Protein AF-A0A7X9NZW2-F1 (afdb_monomer)

Secondary structure (DSSP, 8-state):
-PPPHHHHHHHHHHHHHHHHHHTT--EEEEHHHHHHHHHHHS--TTTSSB-GGGEEEESSTT----EEEE-TTGGGSPPEEEB-GGGEEEE---

Structure (mmCIF, N/CA/C/O backbone):
data_AF-A0A7X9NZW2-F1
#
_entry.id   AF-A0A7X9NZW2-F1
#
loop_
_atom_site.group_PDB
_atom_site.id
_atom_site.type_symbol
_atom_site.label_atom_id
_atom_site.label_alt_id
_atom_site.label_comp_id
_atom_site.label_asym_id
_atom_site.label_entity_id
_atom_site.label_seq_id
_atom_site.pdbx_PDB_ins_code
_atom_site.Cartn_x
_atom_site.Cartn_y
_atom_site.Cartn_z
_atom_site.occupancy
_atom_site.B_iso_or_equiv
_atom_site.auth_seq_id
_atom_site.auth_comp_id
_atom_site.auth_asym_id
_atom_site.auth_atom_id
_atom_site.pdbx_PDB_model_num
ATOM 1 N N . MET A 1 1 ? -23.467 10.484 8.467 1.00 74.06 1 MET A N 1
ATOM 2 C CA . MET A 1 1 ? -22.731 9.706 9.491 1.00 74.06 1 MET A CA 1
ATOM 3 C C . MET A 1 1 ? -21.528 10.518 9.956 1.00 74.06 1 MET A C 1
ATOM 5 O O . MET A 1 1 ? -20.970 11.233 9.133 1.00 74.06 1 MET A O 1
ATOM 9 N N . ARG A 1 2 ? -21.152 10.467 11.241 1.00 90.31 2 ARG A N 1
ATOM 10 C CA . ARG A 1 2 ? -19.900 11.074 11.733 1.00 90.31 2 ARG A CA 1
ATOM 11 C C . ARG A 1 2 ? -18.860 9.970 11.891 1.00 90.31 2 ARG A C 1
ATOM 13 O O . ARG A 1 2 ? -19.171 8.961 12.507 1.00 90.31 2 ARG A O 1
ATOM 20 N N . LEU A 1 3 ? -17.670 10.187 11.342 1.00 94.00 3 LEU A N 1
ATOM 21 C CA . LEU A 1 3 ? -16.568 9.232 11.435 1.00 94.00 3 LEU A CA 1
ATOM 22 C C . LEU A 1 3 ? -15.976 9.201 12.848 1.00 94.00 3 LEU A C 1
ATOM 24 O O . LEU A 1 3 ? -15.841 10.256 13.487 1.00 94.00 3 LEU A O 1
ATOM 28 N N . THR A 1 4 ? -15.579 8.016 13.303 1.00 96.44 4 THR A N 1
ATOM 29 C CA . THR A 1 4 ? -14.800 7.823 14.530 1.00 96.44 4 THR A CA 1
ATOM 30 C C . THR A 1 4 ?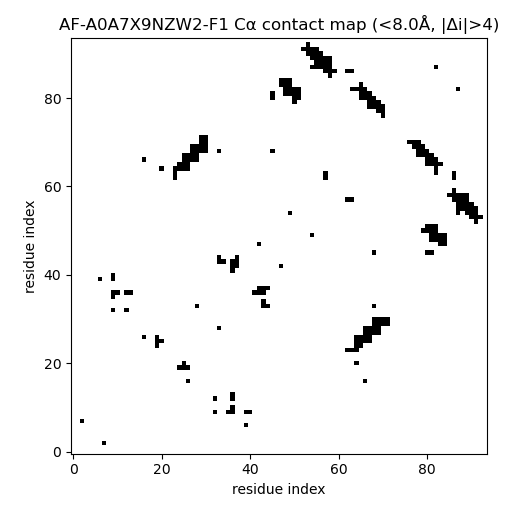 -13.395 8.415 14.381 1.00 96.44 4 THR A C 1
ATOM 32 O O . THR A 1 4 ? -12.953 8.784 13.289 1.00 96.44 4 THR A O 1
ATOM 35 N N . LYS A 1 5 ? -12.663 8.546 15.495 1.00 95.88 5 LYS A N 1
ATOM 36 C CA . LYS A 1 5 ? -11.267 9.008 15.454 1.00 95.88 5 LYS A CA 1
ATOM 37 C C . LYS A 1 5 ? -10.388 8.051 14.641 1.00 95.88 5 LYS A C 1
ATOM 39 O O . LYS A 1 5 ? -9.573 8.515 13.855 1.00 95.88 5 LYS A O 1
ATOM 44 N N . GLU A 1 6 ? -10.591 6.747 14.810 1.00 95.31 6 GLU A N 1
ATOM 45 C CA . GLU A 1 6 ? -9.861 5.705 14.085 1.00 95.31 6 GLU A CA 1
ATOM 46 C C . GLU A 1 6 ? -10.117 5.785 12.578 1.00 95.31 6 GLU A C 1
ATOM 48 O O . GLU A 1 6 ? -9.169 5.863 11.802 1.00 95.31 6 GLU A O 1
ATOM 53 N N . GLU A 1 7 ? -11.384 5.872 12.164 1.00 96.94 7 GLU A N 1
ATOM 54 C CA . GLU A 1 7 ? -11.757 5.997 10.751 1.00 96.94 7 GLU A CA 1
ATOM 55 C C . GLU A 1 7 ? -11.137 7.238 10.099 1.00 96.94 7 GLU A C 1
ATOM 57 O O . GLU A 1 7 ? -10.644 7.167 8.974 1.00 96.94 7 GLU A O 1
ATOM 62 N N . LYS A 1 8 ? -11.111 8.375 10.808 1.00 97.31 8 LYS A N 1
ATOM 63 C CA . LYS A 1 8 ? -10.458 9.598 10.315 1.00 97.31 8 LYS A CA 1
ATOM 64 C C . LYS A 1 8 ? -8.960 9.397 10.116 1.00 97.31 8 LYS A C 1
ATOM 66 O O . LYS A 1 8 ? -8.455 9.726 9.049 1.00 97.31 8 LYS A O 1
ATOM 71 N N . THR A 1 9 ? -8.270 8.828 11.104 1.00 96.75 9 THR A N 1
ATOM 72 C CA . THR A 1 9 ? -6.831 8.554 11.007 1.00 96.75 9 THR A CA 1
ATOM 73 C C . THR A 1 9 ? -6.521 7.591 9.863 1.00 96.75 9 THR A C 1
ATOM 75 O O . THR A 1 9 ? -5.598 7.836 9.094 1.00 96.75 9 THR A O 1
ATOM 78 N N . VAL A 1 10 ? -7.323 6.539 9.684 1.00 97.19 10 VAL A N 1
ATOM 79 C CA . VAL A 1 10 ? -7.149 5.595 8.573 1.00 97.19 10 VAL A CA 1
ATOM 80 C C . VAL A 1 10 ? -7.345 6.275 7.212 1.00 97.19 10 VAL A C 1
ATOM 82 O O . VAL A 1 10 ? -6.582 6.017 6.278 1.00 97.19 10 VAL A O 1
ATOM 85 N N . LEU A 1 11 ? -8.330 7.169 7.083 1.00 97.12 11 LEU A N 1
ATOM 86 C CA . LEU A 1 11 ? -8.536 7.937 5.852 1.00 97.12 11 LEU A CA 1
ATOM 87 C C . LEU A 1 11 ? -7.390 8.916 5.577 1.00 97.12 11 LEU A C 1
ATOM 89 O O . LEU A 1 11 ? -6.996 9.073 4.424 1.00 97.12 11 LEU A O 1
ATOM 93 N N . GLU A 1 12 ? -6.836 9.554 6.608 1.00 97.19 12 GLU A N 1
ATOM 94 C CA . GLU A 1 12 ? -5.652 10.415 6.486 1.00 97.19 12 GLU A CA 1
ATOM 95 C C . GLU A 1 12 ? -4.415 9.615 6.052 1.00 97.19 12 GLU A C 1
ATOM 97 O O . GLU A 1 12 ? -3.688 10.042 5.150 1.00 97.19 12 GLU A O 1
ATOM 102 N N . ASP A 1 13 ? -4.216 8.422 6.617 1.00 96.56 13 ASP A N 1
ATOM 103 C CA . ASP A 1 13 ? -3.130 7.518 6.235 1.00 96.56 13 ASP A CA 1
ATOM 104 C C . ASP A 1 13 ? -3.259 7.059 4.777 1.00 96.56 13 ASP A C 1
ATOM 106 O O . ASP A 1 13 ? -2.278 7.102 4.026 1.00 96.56 13 ASP A O 1
ATOM 110 N N . LEU A 1 14 ? -4.466 6.674 4.346 1.00 96.19 14 LEU A N 1
ATOM 111 C CA . LEU A 1 14 ? -4.725 6.307 2.954 1.00 96.19 14 LEU A CA 1
ATOM 112 C C . LEU A 1 14 ? -4.547 7.505 2.014 1.00 96.19 14 LEU A C 1
ATOM 114 O O . LEU A 1 14 ? -3.943 7.365 0.950 1.00 96.19 14 LEU A O 1
ATOM 118 N N . LYS A 1 15 ? -5.024 8.691 2.407 1.00 97.00 15 LYS A N 1
ATOM 119 C CA . LYS A 1 15 ? -4.836 9.922 1.634 1.00 97.00 15 LYS A CA 1
ATOM 120 C C . LYS A 1 15 ? -3.352 10.191 1.402 1.00 97.00 15 LYS A C 1
ATOM 122 O O . LYS A 1 15 ? -2.961 10.439 0.268 1.00 97.00 15 LYS A O 1
ATOM 127 N N . ARG A 1 16 ? -2.513 10.051 2.432 1.00 96.44 16 ARG A N 1
ATOM 128 C CA . ARG A 1 16 ? -1.058 10.208 2.304 1.00 96.44 16 ARG A CA 1
ATOM 129 C C . ARG A 1 16 ? -0.467 9.238 1.275 1.00 96.44 16 ARG A C 1
ATOM 131 O O . ARG A 1 16 ? 0.360 9.649 0.468 1.00 96.44 16 ARG A O 1
ATOM 138 N N . VAL A 1 17 ? -0.908 7.974 1.266 1.00 94.44 17 VAL A N 1
ATOM 139 C CA . VAL A 1 17 ? -0.496 6.982 0.250 1.00 94.44 17 VAL A CA 1
ATOM 140 C C . VAL A 1 17 ? -0.882 7.443 -1.152 1.00 94.44 17 VAL A C 1
ATOM 142 O O . VAL A 1 17 ? -0.037 7.429 -2.046 1.00 94.44 17 VAL A O 1
ATOM 145 N N . ILE A 1 18 ? -2.128 7.876 -1.342 1.00 94.12 18 ILE A N 1
ATOM 146 C CA . ILE A 1 18 ? -2.632 8.349 -2.636 1.00 94.12 18 ILE A CA 1
ATOM 147 C C . ILE A 1 18 ? -1.853 9.582 -3.105 1.00 94.12 18 ILE A C 1
ATOM 149 O O . ILE A 1 18 ? -1.379 9.605 -4.240 1.00 94.12 18 IL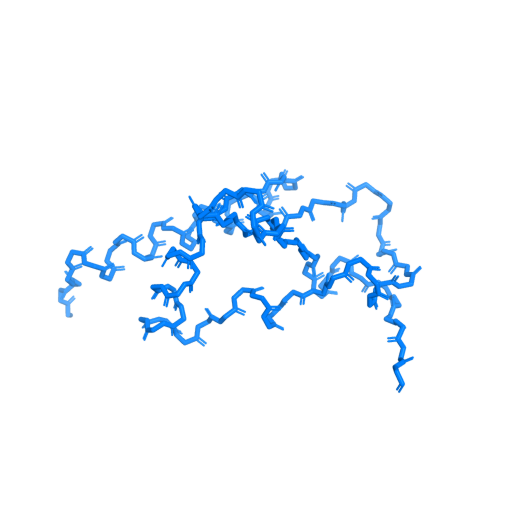E A O 1
ATOM 153 N N . ASP A 1 19 ? -1.655 10.565 -2.228 1.00 96.25 19 ASP A N 1
ATOM 154 C CA . ASP A 1 19 ? -0.925 11.794 -2.533 1.00 96.25 19 ASP A CA 1
ATOM 155 C C . ASP A 1 19 ? 0.526 11.484 -2.936 1.00 96.25 19 ASP A C 1
ATOM 157 O O . ASP A 1 19 ? 1.027 12.021 -3.926 1.00 96.25 19 ASP A O 1
ATOM 161 N N . SER A 1 20 ? 1.203 10.565 -2.240 1.00 93.31 20 SER A N 1
ATOM 162 C CA . SER A 1 20 ? 2.535 10.101 -2.644 1.00 93.31 20 SER A CA 1
ATOM 163 C C . SER A 1 20 ? 2.530 9.443 -4.024 1.00 93.31 20 SER A C 1
ATOM 165 O O . SER A 1 20 ? 3.418 9.725 -4.826 1.00 93.31 20 SER A O 1
ATOM 167 N N . CYS A 1 21 ? 1.516 8.633 -4.343 1.00 88.81 21 CYS A N 1
ATOM 168 C CA . CYS A 1 21 ? 1.395 7.991 -5.655 1.00 88.81 21 CYS A CA 1
ATOM 169 C C . CYS A 1 21 ? 1.173 9.000 -6.785 1.00 88.81 21 CYS A C 1
ATOM 171 O O . CYS A 1 21 ? 1.802 8.887 -7.835 1.00 88.81 21 CYS A O 1
ATOM 173 N N . ILE A 1 22 ? 0.300 9.989 -6.574 1.00 91.06 22 ILE A N 1
ATOM 174 C CA . ILE A 1 22 ? 0.015 11.053 -7.550 1.00 91.06 22 ILE A CA 1
ATOM 175 C C . ILE A 1 22 ? 1.285 11.853 -7.853 1.00 91.06 22 ILE A C 1
ATOM 177 O O . ILE A 1 22 ? 1.551 12.179 -9.008 1.00 91.06 22 ILE A O 1
ATOM 181 N N . ASN A 1 23 ? 2.091 12.120 -6.825 1.00 91.50 23 ASN A N 1
ATOM 182 C CA . ASN A 1 23 ? 3.332 12.877 -6.952 1.00 91.50 23 ASN A CA 1
ATOM 183 C C . ASN A 1 23 ? 4.542 12.019 -7.363 1.00 91.50 23 ASN A C 1
ATOM 185 O O . ASN A 1 23 ? 5.641 12.550 -7.494 1.00 91.50 23 ASN A O 1
ATOM 189 N N . GLY A 1 24 ? 4.367 10.706 -7.552 1.00 90.12 24 GLY A N 1
ATOM 190 C CA . GLY A 1 24 ? 5.448 9.799 -7.936 1.00 90.12 24 GLY A CA 1
ATOM 191 C C . GLY A 1 24 ? 6.537 9.630 -6.871 1.00 90.12 24 GLY A C 1
ATOM 192 O O . GLY A 1 24 ? 7.692 9.395 -7.213 1.00 90.12 24 GLY A O 1
ATOM 193 N N . ASN A 1 25 ? 6.182 9.753 -5.591 1.00 92.56 25 ASN A N 1
ATOM 194 C CA . ASN A 1 25 ? 7.107 9.668 -4.464 1.00 92.56 25 ASN A CA 1
ATOM 195 C C . ASN A 1 25 ? 6.991 8.326 -3.738 1.00 92.56 25 ASN A C 1
ATOM 197 O O . ASN A 1 25 ? 5.893 7.802 -3.537 1.00 92.56 25 ASN A O 1
ATOM 201 N N . ASP A 1 26 ? 8.128 7.805 -3.274 1.00 93.19 26 ASP A N 1
ATOM 202 C CA . ASP A 1 26 ? 8.142 6.697 -2.320 1.00 93.19 26 ASP A CA 1
ATOM 203 C C . ASP A 1 26 ? 7.389 7.098 -1.045 1.00 93.19 26 ASP A C 1
ATOM 205 O O . ASP A 1 26 ? 7.528 8.218 -0.545 1.00 93.19 26 ASP A O 1
ATOM 209 N N . ILE A 1 27 ? 6.640 6.158 -0.473 1.00 94.38 27 ILE A N 1
ATOM 210 C CA . ILE A 1 27 ? 5.999 6.342 0.827 1.00 94.38 27 ILE A CA 1
ATOM 211 C C . ILE A 1 27 ? 6.317 5.191 1.763 1.00 94.38 27 ILE A C 1
ATOM 213 O O . ILE A 1 27 ? 6.304 4.022 1.382 1.00 94.38 27 ILE A O 1
ATOM 217 N N . ARG A 1 28 ? 6.577 5.542 3.021 1.00 93.88 28 ARG A N 1
ATOM 218 C CA . ARG A 1 28 ? 6.701 4.600 4.127 1.00 93.88 28 ARG A CA 1
ATOM 219 C C . ARG A 1 28 ? 5.438 4.619 4.976 1.00 93.88 28 ARG A C 1
ATOM 221 O O . ARG A 1 28 ? 4.995 5.684 5.401 1.00 93.88 28 ARG A O 1
ATOM 228 N N . ILE A 1 29 ? 4.893 3.440 5.238 1.00 94.19 29 ILE A N 1
ATOM 229 C CA . ILE A 1 29 ? 3.794 3.232 6.181 1.00 94.19 29 ILE A CA 1
ATOM 230 C C . ILE A 1 29 ? 4.181 2.133 7.159 1.00 94.19 29 ILE A C 1
ATOM 232 O O . ILE A 1 29 ? 4.893 1.200 6.797 1.00 94.19 29 ILE A O 1
ATOM 236 N N . LEU A 1 30 ? 3.716 2.213 8.397 1.00 93.69 30 LEU A N 1
ATOM 237 C CA . LEU A 1 30 ? 3.964 1.154 9.370 1.00 93.69 30 LEU A CA 1
ATOM 238 C C . LEU A 1 30 ? 3.065 -0.056 9.084 1.00 93.69 30 LEU A C 1
ATOM 240 O O . LEU A 1 30 ? 1.945 0.088 8.592 1.00 93.69 30 LEU A O 1
ATOM 244 N N . THR A 1 31 ? 3.508 -1.256 9.465 1.00 92.31 31 THR A N 1
ATOM 245 C CA . TH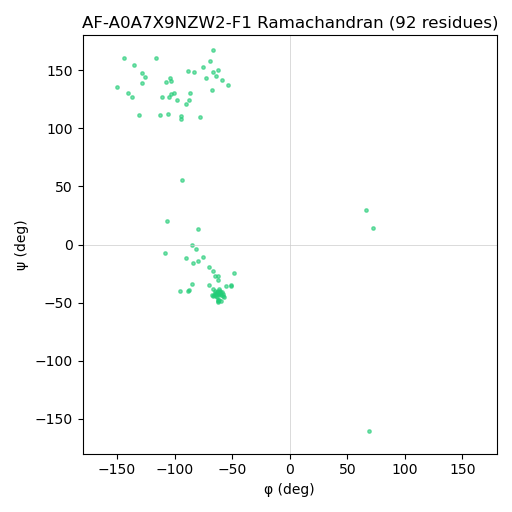R A 1 31 ? 2.662 -2.462 9.417 1.00 92.31 31 THR A CA 1
ATOM 246 C C . THR A 1 31 ? 1.357 -2.277 10.202 1.00 92.31 31 THR A C 1
ATOM 248 O O . THR A 1 31 ? 0.311 -2.737 9.751 1.00 92.31 31 THR A O 1
ATOM 251 N N . SER A 1 32 ? 1.377 -1.545 11.322 1.00 93.06 32 SER A N 1
ATOM 252 C CA . SER A 1 32 ? 0.163 -1.193 12.073 1.00 93.06 32 SER A CA 1
ATO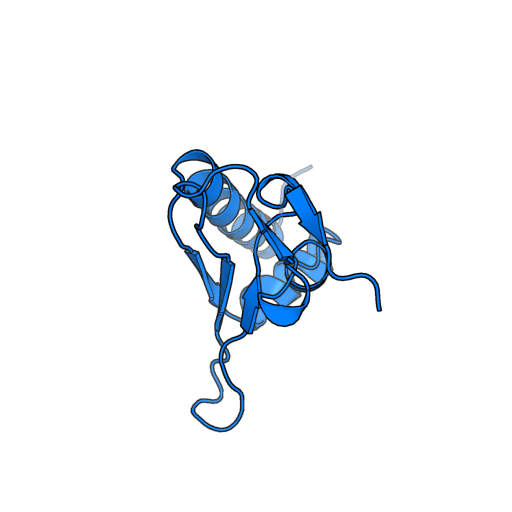M 253 C C . SER A 1 32 ? -0.806 -0.328 11.260 1.00 93.06 32 SER A C 1
ATOM 255 O O . SER A 1 32 ? -2.006 -0.582 11.296 1.00 93.06 32 SER A O 1
ATOM 257 N N . GLN A 1 33 ? -0.298 0.631 10.480 1.00 94.94 33 GLN A N 1
ATOM 258 C CA . GLN A 1 33 ? -1.116 1.473 9.600 1.00 94.94 33 GLN A CA 1
ATOM 259 C C . GLN A 1 33 ? -1.735 0.647 8.468 1.00 94.94 33 GLN A C 1
ATOM 261 O O . GLN A 1 33 ? -2.931 0.754 8.220 1.00 94.94 33 GLN A O 1
ATOM 266 N N . ASN A 1 34 ? -0.960 -0.242 7.831 1.00 95.00 34 ASN A N 1
ATOM 267 C CA . ASN A 1 34 ? -1.504 -1.171 6.833 1.00 95.00 34 ASN A CA 1
ATOM 268 C C . ASN A 1 34 ? -2.625 -2.042 7.418 1.00 95.00 34 ASN A C 1
ATOM 270 O O . ASN A 1 34 ? -3.661 -2.217 6.786 1.00 95.00 34 ASN A O 1
ATOM 274 N N . ASN A 1 35 ? -2.429 -2.575 8.627 1.00 95.00 35 ASN A N 1
ATOM 275 C CA . ASN A 1 35 ? -3.434 -3.404 9.289 1.00 95.00 35 ASN A CA 1
ATOM 276 C C . ASN A 1 35 ? -4.699 -2.603 9.628 1.00 95.00 35 ASN A C 1
ATOM 278 O O . ASN A 1 35 ? -5.795 -3.112 9.424 1.00 95.00 35 ASN A O 1
ATOM 282 N N . ALA A 1 36 ? -4.568 -1.353 10.080 1.00 95.88 36 ALA A N 1
ATOM 283 C CA . ALA A 1 36 ? -5.714 -0.480 10.332 1.00 95.88 36 ALA A CA 1
ATOM 284 C C . ALA A 1 36 ? -6.488 -0.164 9.038 1.00 95.88 36 ALA A C 1
ATOM 286 O O . ALA A 1 36 ? -7.710 -0.289 9.008 1.00 95.88 36 ALA A O 1
ATOM 287 N N . ILE A 1 37 ? -5.784 0.149 7.941 1.00 96.62 37 ILE A N 1
ATOM 288 C CA . ILE A 1 37 ? -6.391 0.343 6.612 1.00 96.62 37 ILE A CA 1
ATOM 289 C C . ILE A 1 37 ? -7.119 -0.931 6.155 1.00 96.62 37 ILE A C 1
ATOM 291 O O . ILE A 1 37 ? -8.256 -0.846 5.690 1.00 96.62 37 ILE A O 1
ATOM 295 N N . LYS A 1 38 ? -6.518 -2.113 6.342 1.00 96.50 38 LYS A N 1
ATOM 296 C CA . LYS A 1 38 ? -7.154 -3.398 6.016 1.00 96.50 38 LYS A CA 1
ATOM 297 C C . LYS A 1 38 ? -8.429 -3.621 6.827 1.00 96.50 38 LYS A C 1
ATOM 299 O O . LYS A 1 38 ? -9.449 -3.972 6.248 1.00 96.50 38 LYS A O 1
ATOM 304 N N . THR A 1 39 ? -8.385 -3.402 8.138 1.00 96.75 39 THR A N 1
ATOM 305 C CA . THR A 1 39 ? -9.526 -3.638 9.034 1.00 96.75 39 THR A CA 1
ATOM 306 C C . THR A 1 39 ? -10.676 -2.667 8.780 1.00 96.75 39 THR A C 1
ATOM 308 O O . THR A 1 39 ? -11.826 -3.089 8.742 1.00 96.75 39 THR A O 1
ATOM 311 N N . VAL A 1 40 ? -10.380 -1.378 8.597 1.00 96.81 40 VAL A N 1
ATOM 312 C CA . VAL A 1 40 ? -11.409 -0.330 8.506 1.00 96.81 40 VAL A CA 1
ATOM 313 C C . VAL A 1 40 ? -11.920 -0.139 7.077 1.00 96.81 40 VAL A C 1
ATOM 315 O O . VAL A 1 40 ? -13.112 0.074 6.881 1.00 96.81 40 VAL A O 1
ATOM 318 N N . LEU A 1 41 ? -11.043 -0.210 6.068 1.00 95.69 41 LEU A N 1
ATOM 319 C CA . LEU A 1 41 ? -11.397 0.058 4.665 1.00 95.69 41 LEU A CA 1
ATOM 320 C C . LEU A 1 41 ? -11.426 -1.197 3.785 1.00 95.69 41 LEU A C 1
ATOM 322 O O . LEU A 1 41 ? -11.812 -1.108 2.622 1.00 95.69 41 LEU A O 1
ATOM 326 N N . GLY A 1 42 ? -11.000 -2.356 4.296 1.00 95.88 42 GLY A N 1
ATOM 327 C CA . GLY A 1 42 ? -10.923 -3.591 3.510 1.00 95.88 42 GLY A CA 1
ATOM 328 C C . GLY A 1 42 ? -9.789 -3.606 2.479 1.00 95.88 42 GLY A C 1
ATOM 329 O O . GLY A 1 42 ? -9.789 -4.451 1.588 1.00 95.88 42 GLY A O 1
ATOM 330 N N . ILE A 1 43 ? -8.830 -2.678 2.566 1.00 94.62 43 ILE A N 1
ATOM 331 C CA . ILE A 1 43 ? -7.731 -2.545 1.600 1.00 94.62 43 ILE A CA 1
ATOM 332 C C . ILE A 1 43 ? -6.438 -3.060 2.231 1.00 94.62 43 ILE A C 1
ATOM 334 O O . ILE A 1 43 ? -5.895 -2.435 3.137 1.00 94.62 43 ILE A O 1
ATOM 338 N N . ASP A 1 44 ? -5.899 -4.170 1.727 1.00 93.75 44 ASP A N 1
ATOM 339 C CA . ASP A 1 44 ? -4.549 -4.609 2.091 1.00 93.75 44 ASP A CA 1
ATOM 340 C C . ASP A 1 44 ? -3.526 -4.113 1.066 1.00 93.75 44 ASP A C 1
ATOM 342 O O . ASP A 1 44 ? -3.468 -4.595 -0.069 1.00 93.75 44 ASP A O 1
ATOM 346 N N . LEU A 1 45 ? -2.673 -3.171 1.472 1.00 92.25 45 LEU A N 1
ATOM 347 C CA . LEU A 1 45 ? -1.672 -2.584 0.584 1.00 92.25 45 LEU A CA 1
ATOM 348 C C . LEU A 1 45 ? -0.595 -3.591 0.160 1.00 92.25 45 LEU A C 1
ATOM 350 O O . LEU A 1 45 ? -0.001 -3.425 -0.907 1.00 92.25 45 LEU A O 1
ATOM 354 N N . LYS A 1 46 ? -0.368 -4.664 0.932 1.00 89.88 46 LYS A N 1
ATOM 355 C CA . LYS A 1 46 ? 0.518 -5.768 0.520 1.00 89.88 46 LYS A CA 1
ATOM 356 C C . LYS A 1 46 ? -0.076 -6.586 -0.618 1.00 89.88 46 LYS A C 1
ATOM 358 O O . LYS A 1 46 ? 0.686 -7.071 -1.446 1.00 89.88 46 LYS A O 1
ATOM 363 N N . GLU A 1 47 ? -1.395 -6.757 -0.637 1.00 90.50 47 GLU A N 1
ATOM 364 C CA . GLU A 1 47 ? -2.099 -7.570 -1.636 1.00 90.50 47 GLU A CA 1
ATOM 365 C C . GLU A 1 47 ? -2.389 -6.768 -2.910 1.00 90.50 47 GLU A C 1
ATOM 367 O O . GLU A 1 47 ? -2.323 -7.309 -4.013 1.00 90.50 47 GLU A O 1
ATOM 372 N N . VAL A 1 48 ? -2.653 -5.461 -2.787 1.00 91.00 48 VAL A N 1
ATOM 373 C CA . VAL A 1 48 ? -2.898 -4.604 -3.959 1.00 91.00 48 VAL A CA 1
ATOM 374 C C . VAL A 1 48 ? -1.620 -4.129 -4.656 1.00 91.00 48 VAL A C 1
ATOM 376 O O . VAL A 1 48 ? -1.707 -3.483 -5.700 1.00 91.00 48 VAL A O 1
ATOM 379 N N . THR A 1 49 ? -0.436 -4.444 -4.122 1.00 92.31 49 THR A N 1
ATOM 380 C CA . THR A 1 49 ? 0.859 -4.128 -4.744 1.00 92.31 49 THR A CA 1
ATOM 381 C C . THR A 1 49 ? 1.651 -5.379 -5.116 1.00 92.31 49 THR A C 1
ATOM 383 O O . THR A 1 49 ? 1.401 -6.477 -4.640 1.00 92.31 49 THR A O 1
ATOM 386 N N . LEU A 1 50 ? 2.610 -5.214 -6.027 1.00 90.31 50 LEU A N 1
ATOM 387 C CA . LEU A 1 50 ? 3.455 -6.275 -6.569 1.00 90.31 50 LEU A CA 1
ATOM 388 C C . LEU A 1 50 ? 4.886 -6.093 -6.077 1.00 90.31 50 LEU A C 1
ATOM 390 O O . LEU A 1 50 ? 5.494 -5.038 -6.272 1.00 90.31 50 LEU A O 1
ATOM 394 N N . ARG A 1 51 ? 5.478 -7.126 -5.486 1.00 90.12 51 ARG A N 1
ATOM 395 C CA . ARG A 1 51 ? 6.876 -7.097 -5.046 1.00 90.12 51 ARG A CA 1
ATOM 396 C C . ARG A 1 51 ? 7.810 -7.083 -6.249 1.00 90.12 51 ARG A C 1
ATOM 398 O O . ARG A 1 51 ? 7.499 -7.613 -7.313 1.00 90.12 51 ARG A O 1
ATOM 405 N N . LYS A 1 52 ? 9.045 -6.604 -6.057 1.00 84.88 52 LYS A N 1
ATOM 406 C CA . LYS A 1 52 ? 10.088 -6.614 -7.106 1.00 84.88 52 LYS A CA 1
ATOM 407 C C . LYS A 1 52 ? 10.273 -7.985 -7.768 1.00 84.88 52 LYS A C 1
ATOM 409 O O . LYS A 1 52 ? 10.521 -8.056 -8.967 1.00 84.88 52 LYS A O 1
ATOM 414 N N . LYS A 1 53 ? 10.141 -9.076 -7.007 1.00 87.19 53 LYS A N 1
ATOM 415 C CA . LYS A 1 53 ? 10.265 -10.437 -7.548 1.00 87.19 53 LYS A CA 1
ATOM 416 C C . LYS A 1 53 ? 9.155 -10.789 -8.552 1.00 87.19 53 LYS A C 1
ATOM 418 O O . LYS A 1 53 ? 9.424 -11.572 -9.451 1.00 87.19 53 LYS A O 1
ATOM 423 N N . GLU A 1 54 ? 7.978 -10.173 -8.441 1.00 87.31 54 GLU A N 1
ATOM 424 C CA . GLU A 1 54 ? 6.784 -10.404 -9.275 1.00 87.31 54 GLU A CA 1
ATOM 425 C C . GLU A 1 54 ? 6.744 -9.488 -10.510 1.00 87.31 54 GLU A C 1
ATOM 427 O O . GLU A 1 54 ? 5.955 -9.697 -11.431 1.00 87.31 54 GLU A O 1
ATOM 432 N N . VAL A 1 55 ? 7.613 -8.477 -10.566 1.00 89.19 55 VAL A N 1
ATOM 433 C CA . VAL A 1 55 ? 7.678 -7.500 -11.657 1.00 89.19 55 VAL A CA 1
ATOM 434 C C . VAL A 1 55 ? 8.777 -7.893 -12.644 1.00 89.19 55 VAL A C 1
ATOM 436 O O . VAL A 1 55 ? 9.937 -8.073 -12.271 1.00 89.19 55 VAL A O 1
ATOM 439 N N . LYS A 1 56 ? 8.417 -8.033 -13.926 1.00 89.00 56 LYS A N 1
ATOM 440 C CA . LYS A 1 56 ? 9.368 -8.263 -15.028 1.00 89.00 56 LYS A CA 1
ATOM 441 C C . LYS A 1 56 ? 9.754 -6.960 -15.723 1.00 89.00 56 LYS A C 1
ATOM 443 O O . LYS A 1 56 ? 10.913 -6.791 -16.074 1.00 89.00 56 LYS A O 1
ATOM 448 N N . GLU A 1 57 ? 8.793 -6.062 -15.918 1.00 89.38 57 GLU A N 1
ATOM 449 C CA . GLU A 1 57 ? 8.995 -4.796 -16.626 1.00 89.38 57 GLU A CA 1
ATOM 450 C C . GLU A 1 57 ? 8.039 -3.730 -16.074 1.00 89.38 57 GLU A C 1
ATOM 452 O O . GLU A 1 57 ? 6.848 -4.005 -15.885 1.00 89.38 57 GLU A O 1
ATOM 457 N N . LEU A 1 58 ? 8.546 -2.519 -15.831 1.00 89.75 58 LEU A N 1
ATOM 458 C CA . LEU A 1 58 ? 7.733 -1.350 -15.482 1.00 89.75 58 LEU A CA 1
ATOM 459 C C . LEU A 1 58 ? 7.175 -0.693 -16.753 1.00 89.75 58 LEU A C 1
ATOM 461 O O . LEU A 1 58 ? 7.818 -0.720 -17.798 1.00 89.75 58 LEU A O 1
ATOM 465 N N . LYS A 1 59 ? 5.988 -0.079 -16.676 1.00 85.88 59 LYS A N 1
ATOM 466 C CA . LYS A 1 59 ? 5.389 0.657 -17.807 1.00 85.88 59 LYS A CA 1
ATOM 467 C C . LYS A 1 59 ? 6.249 1.830 -18.248 1.00 85.88 59 LYS A C 1
ATOM 469 O O . LYS A 1 59 ? 6.335 2.102 -19.441 1.00 85.88 59 LYS A O 1
ATOM 474 N N . ARG A 1 60 ? 6.863 2.521 -17.290 1.00 82.06 60 ARG A N 1
ATOM 475 C CA . ARG A 1 60 ? 7.715 3.692 -17.501 1.00 82.06 60 ARG A CA 1
ATOM 476 C C . ARG A 1 60 ? 8.890 3.597 -16.537 1.00 82.06 60 ARG A C 1
ATOM 478 O O . ARG A 1 60 ? 8.687 3.378 -15.349 1.00 82.06 60 ARG A O 1
ATOM 485 N N . GLY A 1 61 ? 10.115 3.759 -17.039 1.00 70.44 61 GLY A N 1
ATOM 486 C CA . GLY A 1 61 ? 11.328 3.595 -16.225 1.00 70.44 61 GLY A CA 1
ATOM 487 C C . GLY A 1 61 ? 11.443 4.587 -15.061 1.00 70.44 61 GLY A C 1
ATOM 488 O O . GLY A 1 61 ? 12.045 4.255 -14.044 1.00 70.44 61 GLY A O 1
ATOM 489 N N . LYS A 1 62 ? 10.835 5.775 -15.196 1.00 73.69 62 LYS A N 1
ATOM 490 C CA . LYS A 1 62 ? 10.813 6.822 -14.163 1.00 73.69 62 LYS A CA 1
ATOM 491 C C . LYS A 1 62 ? 9.708 6.635 -13.113 1.00 73.69 62 LYS A C 1
ATOM 493 O O . LYS A 1 62 ? 9.820 7.200 -12.036 1.00 73.69 62 LYS A O 1
ATOM 498 N N . ASP A 1 63 ? 8.702 5.798 -13.374 1.00 75.19 63 ASP A N 1
ATOM 499 C CA . ASP A 1 63 ? 7.546 5.615 -12.481 1.00 75.19 63 ASP A CA 1
ATOM 500 C C . ASP A 1 63 ? 7.795 4.432 -11.531 1.00 75.19 63 ASP A C 1
ATOM 502 O O . A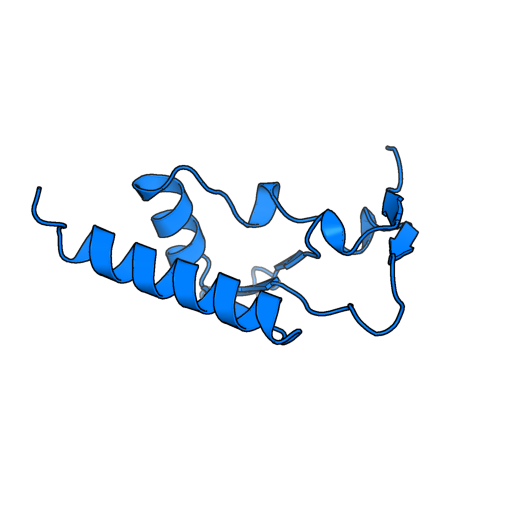SP A 1 63 ? 7.045 3.452 -11.500 1.00 75.19 63 ASP A O 1
ATOM 506 N N . ASN A 1 64 ? 8.902 4.489 -10.788 1.00 82.56 64 ASN A N 1
ATOM 507 C CA . ASN A 1 64 ? 9.391 3.400 -9.937 1.00 82.56 64 ASN A CA 1
ATOM 508 C C . ASN A 1 64 ? 9.189 3.651 -8.435 1.00 82.56 64 ASN A C 1
ATOM 510 O O . ASN A 1 64 ? 9.859 3.005 -7.622 1.00 82.56 64 ASN A O 1
ATOM 514 N N . PHE A 1 65 ? 8.275 4.557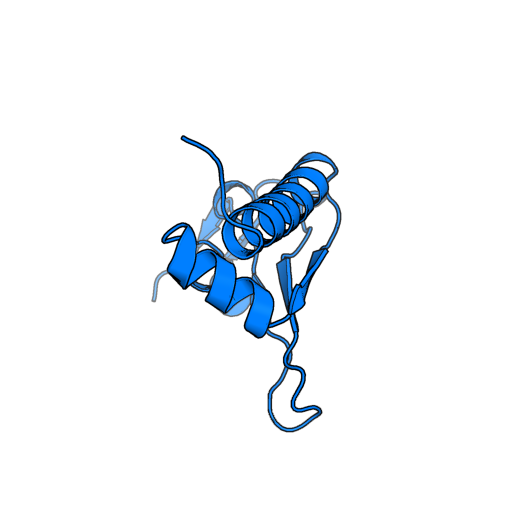 -8.083 1.00 90.81 65 PHE A N 1
ATOM 515 C CA . PHE A 1 65 ? 7.945 4.823 -6.692 1.00 90.81 65 PHE A CA 1
ATOM 516 C C . PHE A 1 65 ? 7.366 3.583 -6.008 1.00 90.81 6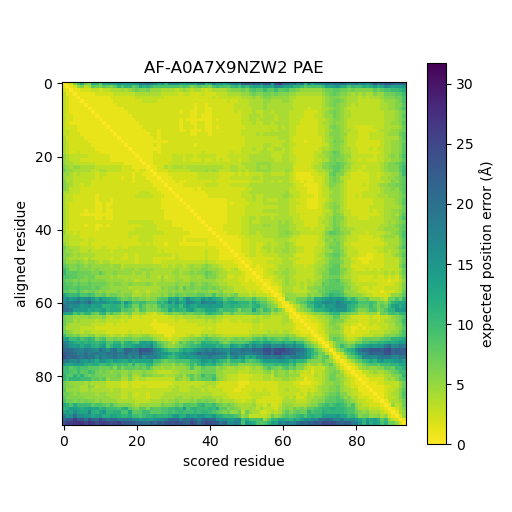5 PHE A C 1
ATOM 518 O O . PHE A 1 65 ? 6.751 2.722 -6.646 1.00 90.81 65 PHE A O 1
ATOM 525 N N . LYS A 1 66 ? 7.586 3.481 -4.703 1.00 91.56 66 LYS A N 1
ATOM 526 C CA . LYS A 1 66 ? 7.284 2.296 -3.903 1.00 91.56 66 LYS A CA 1
ATOM 527 C C . LYS A 1 66 ? 6.408 2.656 -2.724 1.00 91.56 66 LYS A C 1
ATOM 529 O O . LYS A 1 66 ? 6.627 3.666 -2.055 1.00 91.56 66 LYS A O 1
ATOM 534 N N . ILE A 1 67 ? 5.511 1.737 -2.390 1.00 93.12 67 ILE A N 1
ATOM 535 C CA . ILE A 1 67 ? 4.999 1.660 -1.030 1.00 93.12 67 ILE A CA 1
ATOM 536 C C . ILE A 1 67 ? 5.922 0.765 -0.216 1.00 93.12 67 ILE A C 1
ATOM 538 O O . ILE A 1 67 ? 6.201 -0.366 -0.610 1.00 93.12 67 ILE A O 1
ATOM 542 N N . ILE A 1 68 ? 6.432 1.284 0.893 1.00 93.50 68 ILE A N 1
ATOM 543 C CA . ILE A 1 68 ? 7.333 0.592 1.807 1.00 93.50 68 ILE A CA 1
ATOM 544 C C . ILE A 1 68 ? 6.569 0.392 3.111 1.00 93.50 68 ILE A C 1
ATOM 546 O O . ILE A 1 68 ? 6.262 1.345 3.822 1.00 93.50 68 ILE A O 1
ATOM 550 N N . ILE A 1 69 ? 6.250 -0.856 3.417 1.00 92.06 69 ILE A N 1
ATOM 551 C CA . ILE A 1 69 ? 5.584 -1.251 4.648 1.00 92.06 69 ILE A CA 1
ATOM 552 C C . ILE A 1 69 ? 6.658 -1.648 5.651 1.00 92.06 69 ILE A C 1
ATOM 554 O O . ILE A 1 69 ? 7.312 -2.688 5.500 1.00 92.06 69 ILE A O 1
ATOM 558 N N . GLN A 1 70 ? 6.831 -0.777 6.639 1.00 90.25 70 GLN A N 1
ATOM 559 C CA . GLN A 1 70 ? 7.871 -0.843 7.647 1.00 90.25 70 GLN A CA 1
ATOM 560 C C . GLN A 1 70 ? 7.453 -1.701 8.831 1.00 90.25 70 GLN A C 1
ATOM 562 O O . GLN A 1 70 ? 6.387 -1.497 9.425 1.00 90.25 70 GLN A O 1
ATOM 567 N N . ASN A 1 71 ? 8.325 -2.625 9.218 1.00 83.94 71 ASN A N 1
ATOM 568 C CA . ASN A 1 71 ? 8.131 -3.402 10.433 1.00 83.94 71 ASN A CA 1
ATOM 569 C C . ASN A 1 71 ? 8.786 -2.683 11.613 1.00 83.94 71 ASN A C 1
ATOM 571 O O . ASN A 1 71 ? 9.990 -2.451 11.639 1.00 83.94 71 ASN A O 1
ATOM 575 N N . THR A 1 72 ? 7.992 -2.357 12.630 1.00 73.38 72 THR A N 1
ATOM 576 C CA . THR A 1 72 ? 8.473 -1.688 13.849 1.00 73.38 72 THR A CA 1
ATOM 577 C C . THR A 1 72 ? 9.241 -2.623 14.788 1.00 73.38 72 THR A C 1
ATOM 579 O O . THR A 1 72 ? 9.899 -2.147 15.706 1.00 73.38 72 THR A O 1
ATOM 582 N N . MET A 1 73 ? 9.211 -3.941 14.552 1.00 68.00 73 MET A N 1
ATOM 583 C CA . MET A 1 73 ? 9.924 -4.950 15.355 1.00 68.00 73 MET A CA 1
ATOM 584 C C . MET A 1 73 ? 11.427 -5.080 15.024 1.00 68.00 73 MET A C 1
ATOM 586 O O . MET A 1 73 ? 12.070 -6.033 15.462 1.00 68.00 73 MET A O 1
ATOM 590 N N . GLY A 1 74 ? 12.005 -4.136 14.275 1.00 57.75 74 GLY A N 1
ATOM 591 C CA . GLY A 1 74 ? 13.439 -4.106 13.971 1.00 57.75 74 GLY A CA 1
ATOM 592 C C . GLY A 1 74 ? 13.920 -5.235 13.046 1.00 57.75 74 GLY A C 1
ATOM 593 O O . GLY A 1 74 ? 13.134 -5.845 12.322 1.00 57.75 74 GLY A O 1
ATOM 594 N N . ILE A 1 75 ? 15.239 -5.487 13.080 1.00 60.62 75 ILE A N 1
ATOM 595 C CA . ILE A 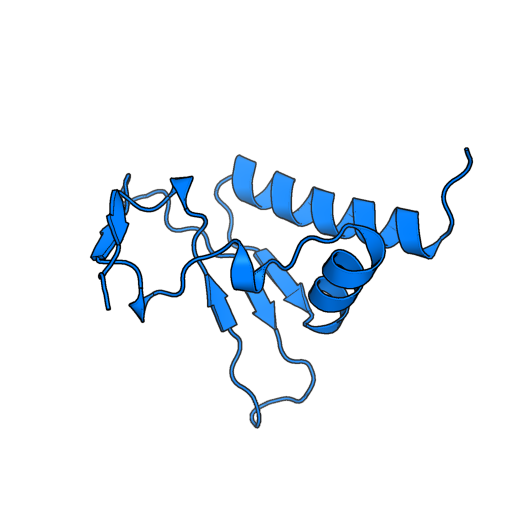1 75 ? 16.048 -6.332 12.164 1.00 60.62 75 ILE A CA 1
ATOM 596 C C . ILE A 1 75 ? 15.442 -7.726 11.896 1.00 60.62 75 ILE A C 1
ATOM 598 O O . ILE A 1 75 ? 15.687 -8.316 10.846 1.00 60.62 75 ILE A O 1
ATOM 602 N N . THR A 1 76 ? 14.619 -8.236 12.811 1.00 63.50 76 THR A N 1
ATOM 603 C CA . THR A 1 76 ? 13.981 -9.555 12.737 1.00 63.50 76 THR A CA 1
ATOM 604 C C . THR A 1 76 ? 13.039 -9.718 11.540 1.00 63.50 76 THR A C 1
ATOM 606 O O . THR A 1 76 ? 12.917 -10.823 11.016 1.00 63.50 76 THR A O 1
ATOM 609 N N . TYR A 1 77 ? 12.389 -8.643 11.076 1.00 63.62 77 TYR A N 1
ATOM 610 C CA . TYR A 1 77 ? 11.483 -8.702 9.925 1.00 63.62 77 TYR A CA 1
ATOM 611 C C . TYR A 1 77 ? 11.805 -7.600 8.915 1.00 63.62 77 TYR A C 1
ATOM 613 O O . TYR A 1 77 ? 11.546 -6.430 9.199 1.00 63.62 77 TYR A O 1
ATOM 621 N N . PRO A 1 78 ? 12.313 -7.937 7.715 1.00 74.81 78 PRO A N 1
ATOM 622 C CA . PRO A 1 78 ? 12.693 -6.929 6.737 1.00 74.81 78 PRO A CA 1
ATOM 623 C C . PRO A 1 78 ? 11.478 -6.123 6.274 1.00 74.81 78 PRO A C 1
ATOM 625 O O . PRO A 1 78 ? 10.377 -6.666 6.120 1.00 74.81 78 PRO A O 1
ATOM 628 N N . ASP A 1 79 ? 11.698 -4.835 6.013 1.00 83.88 79 ASP A N 1
ATOM 629 C CA . ASP A 1 79 ? 10.712 -3.982 5.357 1.00 83.88 79 ASP A CA 1
ATOM 630 C C . ASP A 1 79 ? 10.270 -4.623 4.040 1.00 83.88 79 ASP A C 1
ATOM 632 O O . ASP A 1 79 ? 11.069 -5.140 3.250 1.00 83.88 79 ASP A O 1
ATOM 636 N N . THR A 1 80 ? 8.968 -4.575 3.791 1.00 86.56 80 THR A N 1
ATOM 637 C CA . THR A 1 80 ? 8.402 -5.062 2.533 1.00 86.56 80 THR A CA 1
ATOM 638 C C . THR A 1 80 ? 8.066 -3.879 1.656 1.00 86.56 80 THR A C 1
ATOM 640 O O . THR A 1 80 ? 7.588 -2.868 2.152 1.00 86.56 80 THR A O 1
ATOM 643 N N . TYR A 1 81 ? 8.301 -3.985 0.353 1.00 89.75 81 TYR A N 1
ATOM 644 C CA . TYR A 1 81 ? 7.870 -2.951 -0.576 1.00 89.75 81 TYR A CA 1
ATOM 645 C C . TYR A 1 81 ? 7.228 -3.543 -1.821 1.00 89.75 81 TYR A C 1
ATOM 647 O O . TYR A 1 81 ? 7.533 -4.675 -2.221 1.00 89.75 81 TYR A O 1
ATOM 655 N N . GLY A 1 82 ? 6.360 -2.749 -2.437 1.00 90.50 82 GLY A N 1
ATOM 656 C CA . GLY A 1 82 ? 5.635 -3.115 -3.641 1.00 90.50 82 GLY A CA 1
ATOM 657 C C . GLY A 1 82 ? 5.448 -1.940 -4.594 1.00 90.50 82 GLY A C 1
ATOM 658 O O . GLY A 1 82 ? 5.563 -0.775 -4.214 1.00 90.50 82 GLY A O 1
ATOM 659 N N . PHE A 1 83 ? 5.172 -2.286 -5.845 1.00 91.62 83 PHE A N 1
ATOM 660 C CA . PHE A 1 83 ? 4.779 -1.384 -6.919 1.00 91.62 83 PHE A CA 1
ATOM 661 C C . PHE A 1 83 ? 3.295 -1.588 -7.205 1.00 91.62 83 PHE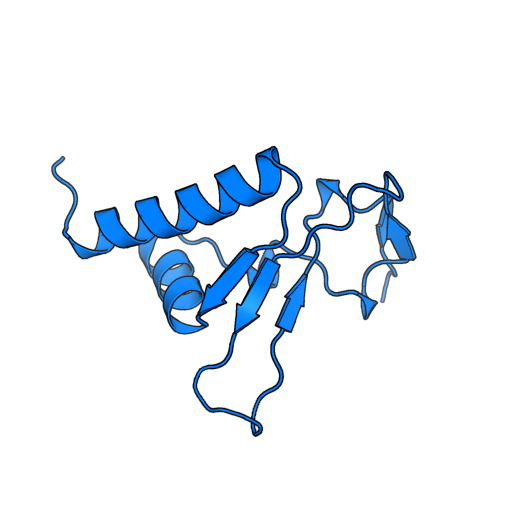 A C 1
ATOM 663 O O . PHE A 1 83 ? 2.821 -2.725 -7.247 1.00 91.62 83 PHE A O 1
ATOM 670 N N . PHE A 1 84 ? 2.552 -0.520 -7.453 1.00 90.38 84 PHE A N 1
ATOM 671 C CA . PHE A 1 84 ? 1.166 -0.657 -7.867 1.00 90.38 84 PHE A CA 1
ATOM 672 C C . PHE A 1 84 ? 1.052 -1.312 -9.253 1.00 90.38 84 PHE A C 1
ATOM 674 O O . PHE A 1 84 ? 1.890 -1.082 -10.132 1.00 90.38 84 PHE A O 1
ATOM 681 N N . PRO A 1 85 ? -0.022 -2.080 -9.511 1.00 88.88 85 PRO A N 1
ATOM 682 C CA . PRO A 1 85 ? -0.278 -2.723 -10.796 1.00 88.88 85 PRO A CA 1
ATOM 683 C C . PRO A 1 85 ? -0.195 -1.793 -12.005 1.00 88.88 85 PRO A C 1
ATOM 685 O O . PRO A 1 85 ? 0.260 -2.209 -13.069 1.00 88.88 85 PRO A O 1
ATOM 688 N N . PHE A 1 86 ? -0.603 -0.529 -11.861 1.00 89.12 86 PHE A N 1
ATOM 689 C CA . PHE A 1 86 ? -0.557 0.430 -12.961 1.00 89.12 86 PHE A CA 1
ATOM 690 C C . PHE A 1 86 ? 0.871 0.842 -13.346 1.00 89.12 86 PHE A C 1
ATOM 692 O O . PHE A 1 86 ? 1.060 1.275 -14.480 1.00 89.12 86 PHE A O 1
ATOM 699 N N . GLN A 1 87 ? 1.865 0.652 -12.468 1.00 89.62 87 GLN A N 1
ATOM 700 C CA . GLN A 1 87 ? 3.287 0.885 -12.751 1.00 89.62 87 GLN A CA 1
ATOM 701 C C . GLN A 1 87 ? 3.922 -0.278 -13.527 1.00 89.62 87 GLN A C 1
ATOM 703 O O . GLN A 1 87 ? 5.011 -0.133 -14.077 1.00 89.62 87 GLN A O 1
ATOM 708 N N . VAL A 1 88 ? 3.264 -1.441 -13.598 1.00 89.62 88 VAL A N 1
ATOM 709 C CA . VAL A 1 88 ? 3.842 -2.684 -14.125 1.00 89.62 88 VAL A CA 1
ATOM 710 C C . VAL A 1 88 ? 3.300 -2.988 -15.519 1.00 89.62 88 VAL A C 1
ATOM 712 O O . VAL A 1 88 ? 2.092 -3.037 -15.742 1.00 89.62 88 VAL A O 1
ATOM 715 N N . LYS A 1 89 ? 4.208 -3.202 -16.476 1.00 88.56 89 LYS A N 1
ATOM 716 C CA . LYS A 1 89 ? 3.883 -3.607 -17.852 1.00 88.56 89 LYS A CA 1
ATOM 717 C C . LYS A 1 89 ? 3.800 -5.118 -17.986 1.00 88.56 89 LYS A C 1
ATOM 719 O O . LYS A 1 89 ? 2.922 -5.627 -18.673 1.00 88.56 89 LYS A O 1
ATOM 724 N N . LYS A 1 90 ? 4.710 -5.835 -17.323 1.00 85.50 90 LYS A N 1
ATOM 725 C CA . LYS A 1 90 ? 4.774 -7.296 -17.372 1.00 85.50 90 LYS A CA 1
ATOM 726 C C . LYS A 1 90 ? 5.021 -7.869 -15.985 1.00 85.50 90 LYS A C 1
ATOM 728 O O . LYS A 1 90 ? 5.986 -7.494 -15.315 1.00 85.50 90 LYS A O 1
ATOM 733 N N . ARG A 1 91 ? 4.159 -8.801 -15.578 1.00 84.38 91 ARG A N 1
ATOM 734 C CA . ARG A 1 91 ? 4.325 -9.607 -14.363 1.00 84.38 91 ARG A CA 1
ATOM 735 C C . ARG A 1 91 ? 5.141 -10.860 -14.683 1.00 84.38 91 ARG A C 1
ATOM 737 O O . ARG A 1 91 ? 5.105 -11.355 -15.813 1.00 84.38 91 ARG A O 1
ATOM 744 N N . LYS A 1 92 ? 5.902 -11.355 -13.710 1.00 82.31 92 LYS A N 1
ATOM 745 C CA . LYS A 1 92 ? 6.427 -12.722 -13.754 1.00 82.31 92 LYS A CA 1
ATOM 746 C C . LYS A 1 92 ? 5.267 -13.632 -13.365 1.00 82.31 92 LYS A C 1
ATOM 748 O O . LYS A 1 92 ? 4.805 -13.558 -12.233 1.00 82.31 92 LYS A O 1
ATOM 753 N N . TRP A 1 93 ? 4.748 -14.393 -14.322 1.00 73.31 93 TRP A N 1
ATOM 754 C CA . TRP A 1 93 ? 3.816 -15.474 -14.014 1.00 73.31 93 TRP A CA 1
ATOM 755 C C . TRP A 1 93 ? 4.593 -16.553 -13.251 1.00 73.31 93 TRP A C 1
ATOM 757 O O . TRP A 1 93 ? 5.730 -16.850 -13.629 1.00 73.31 93 TRP A O 1
ATOM 767 N N . SER A 1 94 ? 4.017 -17.029 -12.149 1.00 57.22 94 SER A N 1
ATOM 768 C CA . SER A 1 94 ? 4.478 -18.194 -11.388 1.00 57.22 94 SER A CA 1
ATOM 769 C C . SER A 1 94 ? 3.971 -19.473 -12.027 1.00 57.22 94 SER A C 1
ATOM 771 O O . SER A 1 94 ? 2.764 -19.465 -12.365 1.00 57.22 94 SER A O 1
#

Mean predicted aligned error: 5.12 Å

Organism: NCBI:txid694437

Solvent-accessible surface area (backbone atoms only — not comparable to full-atom values): 5455 Å² total; per-residue (Å²): 137,83,79,52,75,65,58,50,52,39,51,52,54,51,46,52,52,50,54,26,57,77,70,62,38,66,42,81,44,46,50,67,54,44,50,48,29,26,73,78,71,71,46,48,66,76,76,67,26,41,37,72,86,41,51,69,38,57,63,45,91,86,57,68,42,33,47,32,41,36,49,89,79,44,91,86,45,76,66,44,54,25,33,50,62,88,38,47,65,34,71,52,83,130

pLDDT: mean 88.62, std 9.33, range [57.22, 97.31]

Foldseek 3Di:
DDDDPLLVVLVVLVVVVVVCLVVLAADEDEPVSQVSVCVNVVDRPVVQFAFPLFADAFPDPSSPHWYWHDYPVPPVDDIGIGDGPNRGPDTDDD

Sequence (94 aa):
MRLTKEEKTVLEDLKRVIDSCINGNDIRILTSQNNAIKTVLGIDLKEVTLRKKEVKELKRGKDNFKIIIQNTMGITYPDTYGFFPFQVKKRKWS

Nearest PDB structures (foldseek):
  5we2-assembly1_A  TM=4.156E-01  e=3.925E+00  Schizosaccharomyces pombe 972h-
  8esf-assembly1_A  TM=5.383E-01  e=7.588E+00  Homo sapiens
  8esf-assembly2_B  TM=5.391E-01  e=7.588E+00  Homo sapiens
  5we0-assembly1_A  TM=4.218E-01  e=8.105E+00  Schizosaccharomyces pombe 972h-

Radius of gyration: 14.24 Å; Cα contacts (8 Å, |Δi|>4): 134; chains: 1; bounding box: 39×31×33 Å